Protein AF-A0A916GHR1-F1 (afdb_monomer_lite)

Foldseek 3Di:
DADPVRDDDDCVDCPPCPVCDPCNVQLVVLCCCCVVCVCCCPVPVLSNQQSPQQSQVCVQPVDRPQKHAADPVCVVVCVVQVHDPRIRGGD

Sequence (91 aa):
VPNYTGAPIVITTTAQANAAHVNTYGAFQNSLLTSEDPGGYAHNIYYVKRLIFDSIDWLDNHTFDGTITIPAGYPAAAAWFNAVAGVATRP

Structure (mmCIF, N/CA/C/O backbone):
data_AF-A0A916GHR1-F1
#
_entry.id   AF-A0A916GHR1-F1
#
loop_
_atom_site.group_PDB
_atom_site.id
_atom_site.type_symbol
_atom_site.label_atom_id
_atom_site.label_alt_id
_atom_site.label_comp_id
_atom_site.label_asym_id
_atom_site.label_entity_id
_atom_site.label_seq_id
_atom_site.pdbx_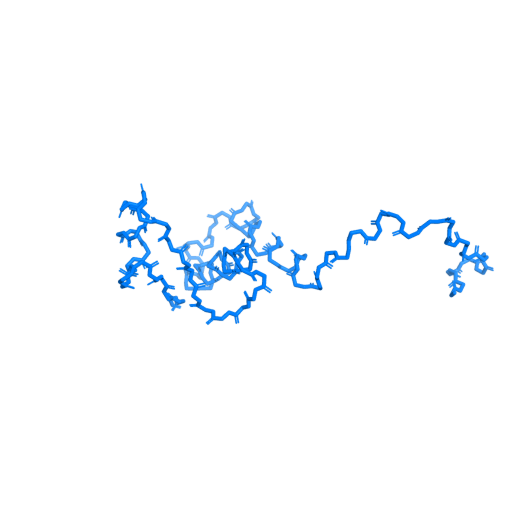PDB_ins_code
_atom_site.Cartn_x
_atom_site.Cartn_y
_atom_site.Cartn_z
_atom_site.occupancy
_atom_site.B_iso_or_equiv
_atom_site.auth_seq_id
_atom_site.auth_comp_id
_atom_site.auth_asym_id
_atom_site.auth_atom_id
_atom_site.pdbx_PDB_model_num
ATOM 1 N N . VAL A 1 1 ? 25.327 -1.483 -24.739 1.00 51.53 1 VAL A N 1
ATOM 2 C CA . VAL A 1 1 ? 24.462 -0.450 -25.358 1.00 51.53 1 VAL A CA 1
ATOM 3 C C . VAL A 1 1 ? 25.219 0.872 -25.279 1.00 51.53 1 VAL A C 1
ATOM 5 O O . VAL A 1 1 ? 25.659 1.178 -24.179 1.00 51.53 1 VAL A O 1
ATOM 8 N N . PRO A 1 2 ? 25.500 1.583 -26.385 1.00 57.34 2 PRO A N 1
ATOM 9 C CA . PRO A 1 2 ? 26.144 2.902 -26.339 1.00 57.34 2 PRO A CA 1
ATOM 10 C C . PRO A 1 2 ? 25.193 3.940 -25.733 1.00 57.34 2 PRO A C 1
ATOM 12 O O . PRO A 1 2 ? 23.983 3.848 -25.940 1.00 57.34 2 PRO A O 1
ATOM 15 N N . ASN A 1 3 ? 25.714 4.922 -24.998 1.00 68.12 3 ASN A N 1
ATOM 16 C CA . ASN A 1 3 ? 24.916 6.094 -24.631 1.00 68.12 3 ASN A CA 1
ATOM 17 C C . ASN A 1 3 ? 24.816 7.070 -25.824 1.00 68.12 3 ASN A C 1
ATOM 19 O O . ASN A 1 3 ? 25.475 6.895 -26.851 1.00 68.12 3 ASN A O 1
ATOM 23 N N . TYR A 1 4 ? 24.031 8.138 -25.679 1.00 72.62 4 TYR A N 1
ATOM 24 C CA . TYR A 1 4 ? 23.859 9.161 -26.722 1.00 72.62 4 TYR A CA 1
ATOM 25 C C . TYR A 1 4 ? 25.134 9.950 -27.068 1.00 72.62 4 TYR A C 1
ATOM 27 O O . TYR A 1 4 ? 25.135 10.696 -28.042 1.00 72.62 4 TYR A O 1
ATOM 35 N N . THR A 1 5 ? 26.225 9.787 -26.314 1.00 82.25 5 THR A N 1
ATOM 36 C CA . THR A 1 5 ? 27.531 10.385 -26.631 1.00 82.25 5 THR A CA 1
ATOM 37 C C . THR A 1 5 ? 28.474 9.407 -27.336 1.00 82.25 5 THR A C 1
ATOM 39 O O . THR A 1 5 ? 29.634 9.736 -27.568 1.00 82.25 5 THR A O 1
ATOM 42 N N . GLY A 1 6 ? 27.996 8.205 -27.684 1.00 79.62 6 GLY A N 1
ATOM 43 C CA . GLY A 1 6 ? 28.793 7.163 -28.334 1.00 79.62 6 GLY A CA 1
ATOM 44 C C . GLY A 1 6 ? 29.844 6.531 -27.419 1.00 79.62 6 GLY A C 1
ATOM 45 O O . GLY A 1 6 ? 30.659 5.735 -27.883 1.00 79.62 6 GLY A O 1
ATOM 46 N N . ALA A 1 7 ? 29.834 6.856 -26.123 1.00 81.25 7 ALA A N 1
ATOM 47 C CA . ALA A 1 7 ? 30.764 6.288 -25.166 1.00 81.25 7 ALA A CA 1
ATOM 48 C C . ALA A 1 7 ? 30.353 4.846 -24.812 1.00 81.25 7 ALA A C 1
ATOM 50 O O . ALA A 1 7 ? 29.159 4.563 -24.625 1.00 81.25 7 ALA A O 1
ATOM 51 N N . PRO A 1 8 ? 31.321 3.919 -24.693 1.00 76.50 8 PRO A N 1
ATOM 52 C CA . PRO A 1 8 ? 31.038 2.570 -24.236 1.00 76.50 8 PRO A CA 1
ATOM 53 C C . PRO A 1 8 ? 30.546 2.616 -22.785 1.00 76.50 8 PRO A C 1
ATOM 55 O O . PRO A 1 8 ? 31.277 3.010 -21.879 1.00 76.50 8 PRO A O 1
ATOM 58 N N . ILE A 1 9 ? 29.298 2.197 -22.558 1.00 77.94 9 ILE A N 1
ATOM 59 C CA . ILE A 1 9 ? 28.802 1.932 -21.207 1.00 77.94 9 ILE A CA 1
ATOM 60 C C . ILE A 1 9 ? 29.462 0.633 -20.737 1.00 77.94 9 ILE A C 1
ATOM 62 O O . ILE A 1 9 ? 29.067 -0.461 -21.148 1.00 77.94 9 ILE A O 1
ATOM 66 N N . VAL A 1 10 ? 30.481 0.765 -19.889 1.00 73.19 10 VAL A N 1
ATOM 67 C CA . VAL A 1 10 ? 31.099 -0.354 -19.174 1.00 73.19 10 VAL A CA 1
ATOM 68 C C . VAL A 1 10 ? 30.316 -0.562 -17.882 1.00 73.19 10 VAL A C 1
ATOM 70 O O . VAL A 1 10 ? 30.394 0.245 -16.959 1.00 73.19 10 VAL A O 1
ATOM 73 N N . ILE A 1 11 ? 29.518 -1.628 -17.829 1.00 70.12 11 ILE A N 1
ATOM 74 C CA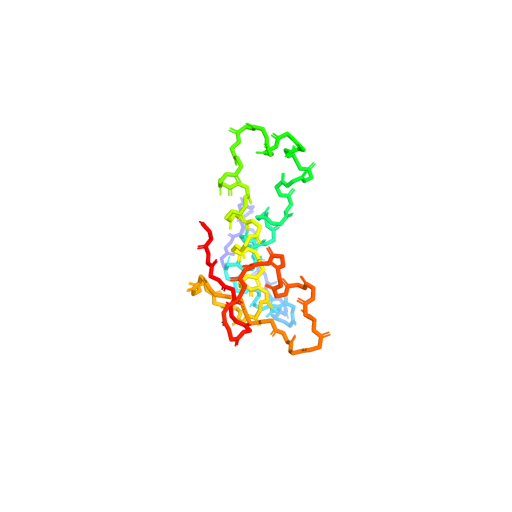 . ILE A 1 11 ? 28.811 -2.032 -16.610 1.00 70.12 11 ILE A CA 1
ATOM 75 C C . ILE A 1 11 ? 29.819 -2.783 -15.739 1.00 70.12 11 ILE A C 1
ATOM 77 O O . ILE A 1 11 ? 30.042 -3.976 -15.923 1.00 70.12 11 ILE A O 1
ATOM 81 N N . THR A 1 12 ? 30.481 -2.066 -14.832 1.00 72.94 12 THR A N 1
ATOM 82 C CA . THR A 1 12 ? 31.579 -2.617 -14.020 1.00 72.94 12 THR A CA 1
ATOM 83 C C . THR A 1 12 ? 31.081 -3.502 -12.875 1.00 72.94 12 THR A C 1
ATOM 85 O O . THR A 1 12 ? 31.818 -4.366 -12.412 1.00 72.94 12 THR A O 1
ATOM 88 N N . THR A 1 13 ? 29.828 -3.333 -12.436 1.00 63.81 13 THR A N 1
ATOM 89 C CA . THR A 1 13 ? 29.153 -4.214 -11.473 1.00 63.81 13 THR A CA 1
ATOM 90 C C . THR A 1 13 ? 27.634 -4.191 -11.691 1.00 63.81 13 THR A C 1
ATOM 92 O O . THR A 1 13 ? 27.039 -3.140 -11.913 1.00 63.81 13 THR A O 1
ATOM 95 N N . THR A 1 14 ? 26.980 -5.348 -11.583 1.00 63.72 14 THR A N 1
ATOM 96 C CA . THR A 1 14 ? 25.521 -5.465 -11.381 1.00 63.72 14 THR A CA 1
ATOM 97 C C . THR A 1 14 ? 25.176 -5.698 -9.908 1.00 63.72 14 THR A C 1
ATOM 99 O O . THR A 1 14 ? 24.036 -5.990 -9.576 1.00 63.72 14 THR A O 1
ATOM 102 N N . ALA A 1 15 ? 26.143 -5.541 -8.997 1.00 57.22 15 ALA A N 1
ATOM 103 C CA . ALA A 1 15 ? 25.973 -5.783 -7.562 1.00 57.22 15 ALA A CA 1
ATOM 104 C C . ALA A 1 15 ? 24.946 -4.843 -6.894 1.00 57.22 15 ALA A C 1
ATOM 106 O O . ALA A 1 15 ? 24.441 -5.158 -5.825 1.00 57.22 15 ALA A O 1
ATOM 107 N N . GLN A 1 16 ? 24.624 -3.716 -7.541 1.00 53.22 16 GLN A N 1
ATOM 108 C CA . GLN A 1 16 ? 23.565 -2.777 -7.145 1.00 53.22 16 GLN A CA 1
ATOM 109 C C . GLN A 1 16 ? 22.305 -2.898 -8.015 1.00 53.22 16 GLN A C 1
ATOM 111 O O . GLN A 1 16 ? 21.377 -2.108 -7.873 1.00 53.22 16 GLN A O 1
ATOM 116 N N . ALA A 1 17 ? 22.232 -3.895 -8.899 1.00 53.84 17 ALA A N 1
ATOM 117 C CA . ALA A 1 17 ? 20.963 -4.346 -9.448 1.00 53.84 17 ALA A CA 1
ATOM 118 C C . ALA A 1 17 ? 20.267 -5.196 -8.379 1.00 53.84 17 ALA A C 1
ATOM 120 O O . ALA A 1 17 ? 19.968 -6.367 -8.595 1.00 53.84 17 ALA A O 1
ATOM 121 N N . ASN A 1 18 ? 19.987 -4.607 -7.211 1.00 54.69 18 ASN A N 1
ATOM 122 C CA . ASN A 1 18 ? 18.772 -5.017 -6.534 1.00 54.69 18 ASN A CA 1
ATOM 123 C C . ASN A 1 18 ? 17.669 -4.665 -7.520 1.00 54.69 18 ASN A C 1
ATOM 125 O O . ASN A 1 18 ? 17.329 -3.500 -7.716 1.00 54.69 18 ASN A O 1
ATOM 129 N N . ALA A 1 19 ? 17.270 -5.702 -8.248 1.00 61.47 19 ALA A N 1
ATOM 130 C CA . ALA A 1 19 ? 16.283 -5.730 -9.296 1.00 61.47 19 ALA A CA 1
ATOM 131 C C . ALA A 1 19 ? 14.935 -5.363 -8.680 1.00 61.47 19 ALA A C 1
ATOM 133 O O . ALA A 1 19 ? 14.091 -6.225 -8.453 1.00 61.47 19 ALA A O 1
ATOM 134 N N . ALA A 1 20 ? 14.768 -4.085 -8.334 1.00 65.00 20 ALA A N 1
ATOM 135 C CA . ALA A 1 20 ? 13.482 -3.537 -7.978 1.00 65.00 20 ALA A CA 1
ATOM 136 C C . ALA A 1 20 ? 12.562 -3.918 -9.131 1.00 65.00 20 ALA A C 1
ATOM 138 O O . ALA A 1 20 ? 12.826 -3.575 -10.289 1.00 65.00 20 ALA A O 1
ATOM 139 N N . HIS A 1 21 ? 11.566 -4.742 -8.819 1.00 74.31 21 HIS A N 1
ATOM 140 C CA . HIS A 1 21 ? 10.608 -5.202 -9.802 1.00 74.31 21 HIS A CA 1
ATOM 141 C C . HIS A 1 21 ? 10.058 -3.976 -10.537 1.00 74.31 21 HIS A C 1
ATOM 143 O O . HIS A 1 21 ? 9.936 -2.902 -9.945 1.00 74.31 21 HIS A O 1
ATOM 149 N N . VAL A 1 22 ? 9.713 -4.106 -11.819 1.00 80.88 22 VAL A N 1
ATOM 150 C CA . VAL A 1 22 ? 9.231 -2.965 -12.626 1.00 80.88 22 VAL A CA 1
ATOM 151 C C . VAL A 1 22 ? 8.072 -2.214 -11.952 1.00 80.88 22 VAL A C 1
ATOM 153 O O . VAL A 1 22 ? 7.941 -1.000 -12.088 1.00 80.88 22 VAL A O 1
ATOM 156 N N . ASN A 1 23 ? 7.294 -2.929 -11.140 1.00 88.06 23 ASN A N 1
ATOM 157 C CA . ASN A 1 23 ? 6.174 -2.390 -10.377 1.00 88.06 23 ASN A CA 1
ATOM 158 C C . ASN A 1 23 ? 6.573 -1.676 -9.077 1.00 88.06 23 ASN A C 1
ATOM 160 O O . ASN A 1 23 ? 5.782 -0.888 -8.575 1.00 88.06 23 ASN A O 1
ATOM 164 N N . THR A 1 24 ? 7.781 -1.884 -8.546 1.00 90.50 24 THR A N 1
ATOM 165 C CA . THR A 1 24 ? 8.252 -1.231 -7.315 1.00 90.50 24 THR A CA 1
ATOM 166 C C . THR A 1 24 ? 8.292 0.286 -7.470 1.00 90.50 24 THR A C 1
ATOM 168 O O . THR A 1 24 ? 7.881 1.007 -6.565 1.00 90.50 24 THR A O 1
ATOM 171 N N . TYR A 1 25 ? 8.730 0.790 -8.629 1.00 89.31 25 TYR A N 1
ATOM 172 C CA . TYR A 1 25 ? 8.717 2.232 -8.888 1.00 89.31 25 TYR A CA 1
ATOM 173 C C . TYR A 1 25 ? 7.289 2.779 -9.036 1.00 89.31 25 TYR A C 1
ATOM 175 O O . TYR A 1 25 ? 6.990 3.852 -8.519 1.00 89.31 25 TYR A O 1
ATOM 183 N N . GLY A 1 26 ? 6.392 2.025 -9.682 1.00 91.06 26 GLY A N 1
ATOM 184 C CA . GLY A 1 26 ? 4.979 2.397 -9.805 1.00 91.06 26 GLY A CA 1
ATOM 185 C C . GLY A 1 26 ? 4.262 2.435 -8.453 1.00 91.06 26 GLY A C 1
ATOM 186 O O . GLY A 1 26 ? 3.581 3.407 -8.143 1.00 91.06 26 GLY A O 1
ATOM 187 N N . ALA A 1 27 ? 4.481 1.428 -7.605 1.00 94.25 27 ALA A N 1
ATOM 188 C CA . ALA A 1 27 ? 3.960 1.398 -6.241 1.00 94.25 27 ALA A CA 1
ATOM 189 C C . ALA A 1 27 ? 4.494 2.569 -5.401 1.00 94.25 27 ALA A C 1
ATOM 191 O O . ALA A 1 27 ? 3.734 3.208 -4.675 1.00 94.25 27 ALA A O 1
ATOM 192 N N . PHE A 1 28 ? 5.778 2.908 -5.552 1.00 92.88 28 PHE A N 1
ATOM 193 C CA . PHE A 1 28 ? 6.356 4.084 -4.908 1.00 92.88 28 PHE A CA 1
ATOM 194 C C . PHE A 1 28 ? 5.698 5.387 -5.385 1.00 92.88 28 PHE A C 1
ATOM 196 O O . PHE A 1 28 ? 5.261 6.175 -4.548 1.00 92.88 28 PHE A O 1
ATOM 203 N N . GLN A 1 29 ? 5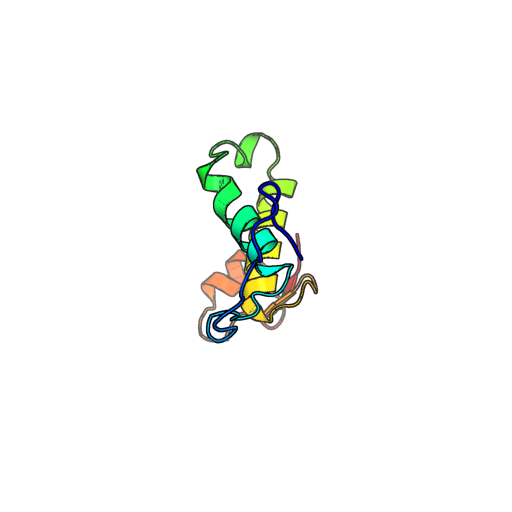.550 5.602 -6.697 1.00 93.38 29 GLN A N 1
ATOM 204 C CA . GLN A 1 29 ? 4.835 6.776 -7.217 1.00 93.38 29 GLN A CA 1
ATOM 205 C C . GLN A 1 29 ? 3.399 6.865 -6.690 1.00 93.38 29 GLN A C 1
ATOM 207 O O . GLN A 1 29 ? 2.976 7.931 -6.249 1.00 93.38 29 GLN A O 1
ATOM 212 N N . ASN A 1 30 ? 2.670 5.747 -6.656 1.00 94.88 30 ASN A N 1
ATOM 213 C CA . ASN A 1 30 ? 1.311 5.708 -6.118 1.00 94.88 30 ASN A CA 1
ATOM 214 C C . ASN A 1 30 ? 1.253 6.159 -4.648 1.00 94.88 30 ASN A C 1
ATOM 216 O O . ASN A 1 30 ? 0.312 6.850 -4.256 1.00 94.88 30 ASN A O 1
ATOM 220 N N . SER A 1 31 ? 2.270 5.817 -3.850 1.00 94.06 31 SER A N 1
ATOM 221 C CA . SER A 1 31 ? 2.359 6.218 -2.440 1.00 94.06 31 SER A CA 1
ATOM 222 C C . SER A 1 31 ? 2.619 7.719 -2.238 1.00 94.06 31 SER A C 1
ATOM 224 O O . SER A 1 31 ? 2.205 8.278 -1.223 1.00 94.06 31 SER A O 1
ATOM 226 N N . LEU A 1 32 ? 3.255 8.392 -3.205 1.00 94.50 32 LEU A N 1
ATOM 227 C CA . LEU A 1 32 ? 3.555 9.829 -3.145 1.00 94.50 32 LEU A CA 1
ATOM 228 C C . LEU A 1 32 ? 2.373 10.723 -3.532 1.00 94.50 32 LEU A C 1
ATOM 230 O O . LEU A 1 32 ? 2.398 11.919 -3.236 1.00 94.50 32 LEU A O 1
ATOM 234 N N . LEU A 1 33 ? 1.327 10.160 -4.143 1.00 91.69 33 LEU A N 1
ATOM 235 C CA . LEU A 1 33 ? 0.210 10.918 -4.708 1.00 91.69 33 LEU A CA 1
ATOM 236 C C . LEU A 1 33 ? -0.391 11.935 -3.733 1.00 91.69 33 LEU A C 1
ATOM 238 O O . LEU A 1 33 ? -0.676 13.058 -4.125 1.00 91.69 33 LEU A O 1
ATOM 242 N N . THR A 1 34 ? -0.582 11.578 -2.463 1.00 89.44 34 THR A N 1
ATOM 243 C CA . THR A 1 34 ? -1.204 12.475 -1.471 1.00 89.44 34 THR A CA 1
ATOM 244 C C . THR A 1 34 ? -0.291 13.611 -1.019 1.00 89.44 34 THR A C 1
ATOM 246 O O . THR A 1 34 ? -0.780 14.606 -0.488 1.00 89.44 34 THR A O 1
ATOM 249 N N . SER A 1 35 ? 1.022 13.481 -1.227 1.00 93.19 35 SER A N 1
ATOM 250 C CA . SER A 1 35 ? 1.978 14.566 -1.004 1.00 93.19 35 SER A CA 1
ATOM 251 C C . SER A 1 35 ? 1.956 15.579 -2.148 1.00 93.19 35 SER A C 1
ATOM 253 O O . SER A 1 35 ? 2.224 16.756 -1.918 1.00 93.19 35 SER A O 1
ATOM 255 N N . GLU A 1 36 ? 1.679 15.127 -3.370 1.00 92.62 36 GLU A N 1
ATOM 256 C CA . GLU A 1 36 ? 1.692 15.953 -4.583 1.00 92.62 36 GLU A CA 1
ATOM 257 C C . GLU A 1 36 ? 0.310 16.552 -4.887 1.00 92.62 36 GLU A C 1
ATOM 259 O O . GLU A 1 36 ? 0.214 17.714 -5.281 1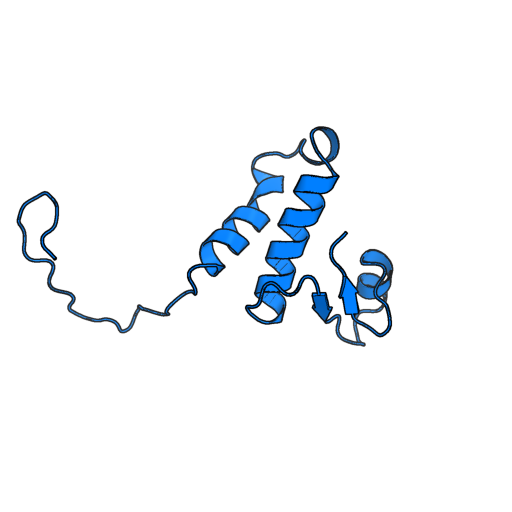.00 92.62 36 GLU A O 1
ATOM 264 N N . ASP A 1 37 ? -0.760 15.794 -4.636 1.00 92.00 37 ASP A N 1
ATOM 265 C CA . ASP A 1 37 ? -2.153 16.241 -4.657 1.00 92.00 37 ASP A CA 1
ATOM 266 C C . ASP A 1 37 ? -2.785 16.102 -3.258 1.00 92.00 37 ASP A C 1
ATOM 268 O O . ASP A 1 37 ? -3.529 15.150 -2.983 1.00 92.00 37 ASP A O 1
ATOM 272 N N . PRO A 1 38 ? -2.543 17.068 -2.351 1.00 90.38 38 PRO A N 1
ATOM 273 C CA . PRO A 1 38 ? -3.159 17.062 -1.026 1.00 90.38 38 PRO A CA 1
ATOM 274 C C . PRO A 1 38 ? -4.688 17.191 -1.095 1.00 90.38 38 PRO A C 1
ATOM 276 O O . PRO A 1 38 ? -5.366 16.855 -0.128 1.00 90.38 38 PRO A O 1
ATOM 279 N N . GLY A 1 39 ? -5.240 17.657 -2.224 1.00 93.12 39 GLY A N 1
ATOM 280 C CA . GLY A 1 39 ? -6.673 17.767 -2.498 1.00 93.12 39 GLY A CA 1
ATOM 281 C C . GLY A 1 39 ? -7.280 16.526 -3.154 1.00 93.12 39 GLY A C 1
ATOM 282 O O . GLY A 1 39 ? -8.467 16.539 -3.479 1.00 93.12 39 GLY A O 1
ATOM 283 N N . GLY A 1 40 ? -6.525 15.435 -3.321 1.00 91.25 40 GLY A N 1
ATOM 284 C CA . GLY A 1 40 ? -7.002 14.225 -3.998 1.00 91.25 40 GLY A CA 1
ATOM 285 C C . GLY A 1 40 ? -8.255 13.617 -3.353 1.00 91.25 40 GLY A C 1
ATOM 286 O O . GLY A 1 40 ? -9.121 13.075 -4.043 1.00 91.25 40 GLY A O 1
ATOM 287 N N . TYR A 1 41 ? -8.417 13.800 -2.039 1.00 90.25 41 TYR A N 1
ATOM 288 C CA . TYR A 1 41 ? -9.627 13.424 -1.300 1.00 90.25 41 TYR A CA 1
ATOM 289 C C . TYR A 1 41 ? -10.874 14.254 -1.673 1.00 90.25 41 TYR A C 1
ATOM 291 O O . TYR A 1 41 ? -11.969 13.941 -1.228 1.00 90.25 41 TYR A O 1
ATOM 299 N N . ALA A 1 42 ? -10.746 15.328 -2.444 1.00 94.81 42 ALA A N 1
ATOM 300 C CA . ALA A 1 42 ? -11.868 16.095 -2.979 1.00 94.81 42 ALA A CA 1
ATOM 301 C C . ALA A 1 42 ? -11.979 15.915 -4.498 1.00 94.81 42 ALA A C 1
ATOM 303 O O . ALA A 1 42 ? -13.082 15.779 -5.020 1.00 94.81 42 ALA A O 1
ATOM 304 N N . HIS A 1 43 ? -10.845 15.867 -5.206 1.00 95.00 43 HIS A N 1
ATOM 305 C CA . HIS A 1 43 ? -10.815 15.744 -6.663 1.00 95.00 43 HIS A CA 1
ATOM 306 C C . HIS A 1 43 ? -11.297 14.375 -7.149 1.00 95.00 43 HIS A C 1
ATOM 308 O O . HIS A 1 43 ? -12.096 14.293 -8.081 1.00 95.00 43 HIS A O 1
ATOM 314 N N . ASN A 1 44 ? -10.802 13.294 -6.535 1.00 92.88 44 ASN A N 1
ATOM 315 C CA . ASN A 1 44 ? -11.154 11.931 -6.916 1.00 92.88 44 ASN A CA 1
ATOM 316 C C . ASN A 1 44 ? -10.783 10.924 -5.816 1.00 92.88 44 ASN A C 1
ATOM 318 O O . ASN A 1 44 ? -9.778 10.212 -5.893 1.00 92.88 44 ASN A O 1
ATOM 322 N N . ILE A 1 45 ? -11.644 10.838 -4.800 1.00 93.06 45 ILE A N 1
ATOM 323 C CA . ILE A 1 45 ? -11.450 9.975 -3.624 1.00 93.06 45 ILE A CA 1
ATOM 324 C C . ILE A 1 45 ? -11.212 8.521 -4.023 1.00 93.06 45 ILE A C 1
ATOM 326 O O . ILE A 1 45 ? -10.323 7.868 -3.482 1.00 93.06 45 ILE A O 1
ATOM 330 N N . TYR A 1 46 ? -12.011 8.006 -4.960 1.00 94.00 46 TYR A N 1
ATOM 331 C CA . TYR A 1 46 ? -11.945 6.602 -5.352 1.00 94.00 46 TYR A CA 1
ATOM 332 C C . TYR A 1 46 ? -10.611 6.268 -6.014 1.00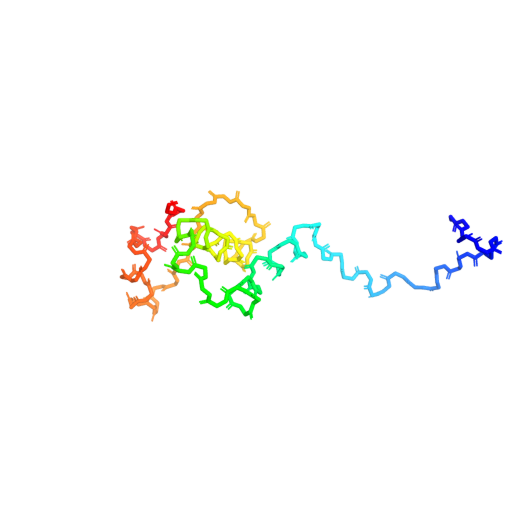 94.00 46 TYR A C 1
ATOM 334 O O . TYR A 1 46 ? -10.027 5.228 -5.719 1.00 94.00 46 TYR A O 1
ATOM 342 N N . TYR A 1 47 ? -10.106 7.157 -6.870 1.00 93.69 47 TYR A N 1
ATOM 343 C CA . TYR A 1 47 ? -8.810 6.973 -7.514 1.00 93.69 47 TYR A CA 1
ATOM 344 C C . TYR A 1 47 ? -7.664 7.016 -6.502 1.00 93.69 47 TYR A C 1
ATOM 346 O O . TYR A 1 47 ? -6.852 6.096 -6.459 1.00 93.69 47 TYR A O 1
ATOM 354 N N . VAL A 1 48 ? -7.648 8.026 -5.630 1.00 94.44 48 VAL A N 1
ATOM 355 C CA . VAL A 1 48 ? -6.596 8.187 -4.614 1.00 94.44 48 VAL A CA 1
ATOM 356 C C . VAL A 1 48 ? -6.585 7.005 -3.648 1.00 94.44 48 VAL A C 1
ATOM 358 O O . VAL A 1 48 ? -5.530 6.431 -3.388 1.00 94.44 48 VAL A O 1
ATOM 361 N N . LYS A 1 49 ? -7.760 6.568 -3.176 1.00 92.38 49 LYS A N 1
ATOM 362 C CA . LYS A 1 49 ? -7.880 5.401 -2.293 1.00 92.38 49 LYS A CA 1
ATOM 363 C C . LYS A 1 49 ? -7.332 4.132 -2.952 1.00 92.38 49 LYS A C 1
ATOM 365 O O . LYS A 1 49 ? -6.658 3.354 -2.284 1.00 92.38 49 LYS A O 1
ATOM 370 N N . ARG A 1 50 ? -7.597 3.933 -4.247 1.00 94.38 50 ARG A N 1
ATOM 371 C CA . ARG A 1 50 ? -7.099 2.777 -5.008 1.00 94.38 50 ARG A CA 1
ATOM 372 C C . ARG A 1 50 ? -5.594 2.811 -5.212 1.00 94.38 50 ARG A C 1
ATOM 374 O O . ARG A 1 50 ? -4.967 1.784 -5.017 1.00 94.38 50 ARG A O 1
ATOM 381 N N . LEU A 1 51 ? -5.007 3.960 -5.542 1.00 94.81 51 LEU A N 1
ATOM 382 C CA . LEU A 1 51 ? -3.555 4.050 -5.714 1.00 94.81 51 LEU A CA 1
ATOM 383 C C . LEU A 1 51 ? -2.805 3.797 -4.404 1.00 94.81 51 LEU A C 1
ATOM 385 O O . LEU A 1 51 ? -1.834 3.043 -4.394 1.00 94.81 51 LEU A O 1
ATOM 389 N N . ILE A 1 52 ? -3.294 4.348 -3.290 1.00 94.19 52 ILE A N 1
ATOM 390 C CA . ILE A 1 52 ? -2.730 4.049 -1.968 1.00 94.19 52 ILE A CA 1
ATOM 391 C C . ILE A 1 52 ? -2.871 2.552 -1.666 1.00 94.19 52 ILE A C 1
ATOM 393 O O . ILE A 1 52 ? -1.900 1.931 -1.244 1.00 94.19 52 ILE A O 1
ATOM 397 N N . PHE A 1 53 ? -4.038 1.950 -1.923 1.00 95.44 53 PHE A N 1
ATOM 398 C CA . PHE A 1 53 ? -4.233 0.511 -1.730 1.00 95.44 53 PHE A CA 1
ATOM 399 C C . PHE A 1 53 ? -3.243 -0.312 -2.564 1.00 95.44 53 PHE A C 1
ATOM 401 O O . PHE A 1 53 ? -2.542 -1.145 -2.004 1.00 95.44 53 PHE A O 1
ATOM 408 N N . ASP A 1 54 ? -3.127 -0.032 -3.864 1.00 95.81 54 ASP A N 1
ATOM 409 C CA . ASP A 1 54 ? -2.237 -0.755 -4.780 1.00 95.81 54 ASP A CA 1
ATOM 410 C C . ASP A 1 54 ? -0.767 -0.622 -4.339 1.00 95.81 54 ASP A C 1
ATOM 412 O O . ASP A 1 54 ? 0.010 -1.567 -4.454 1.00 95.81 54 ASP A O 1
ATOM 416 N N . SER A 1 55 ? -0.371 0.527 -3.776 1.00 95.56 55 SER A N 1
ATOM 417 C CA . SER A 1 55 ? 0.975 0.685 -3.209 1.00 95.56 55 SER A CA 1
ATOM 418 C C . SER A 1 55 ? 1.229 -0.212 -1.989 1.00 95.56 55 SER A C 1
ATOM 420 O O . SER A 1 55 ? 2.350 -0.684 -1.816 1.00 95.56 55 SER A O 1
ATOM 422 N N . ILE A 1 56 ? 0.205 -0.477 -1.170 1.00 94.75 56 ILE A N 1
ATOM 423 C CA . ILE A 1 56 ? 0.302 -1.350 0.008 1.00 94.75 56 ILE A CA 1
ATOM 424 C C . ILE A 1 56 ? 0.224 -2.827 -0.396 1.00 94.75 56 ILE A C 1
ATOM 426 O O . ILE A 1 56 ? 1.015 -3.606 0.116 1.00 94.75 56 ILE A O 1
ATOM 430 N N . ASP A 1 57 ? -0.661 -3.195 -1.327 1.00 95.75 57 ASP A N 1
ATOM 431 C CA . ASP A 1 57 ? -0.751 -4.539 -1.938 1.00 95.75 57 ASP A CA 1
ATOM 432 C C . ASP A 1 57 ? 0.626 -4.974 -2.473 1.00 95.75 57 ASP A C 1
ATOM 434 O O . ASP A 1 57 ? 1.199 -5.980 -2.050 1.00 95.75 57 ASP A O 1
ATOM 438 N N . TRP A 1 58 ? 1.275 -4.093 -3.246 1.00 95.19 58 TRP A N 1
ATOM 439 C CA . TRP A 1 58 ? 2.637 -4.334 -3.718 1.00 95.19 58 TRP A C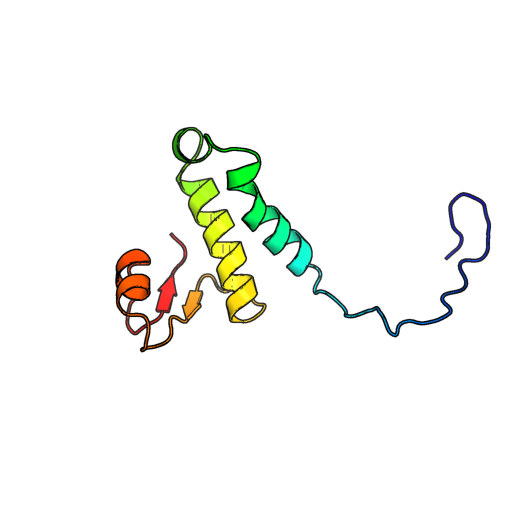A 1
ATOM 440 C C . TRP A 1 58 ? 3.657 -4.532 -2.584 1.00 95.19 58 TRP A C 1
ATOM 442 O O . TRP A 1 58 ? 4.574 -5.344 -2.710 1.00 95.19 58 TRP A O 1
ATOM 452 N N . LEU A 1 59 ? 3.536 -3.778 -1.488 1.00 92.00 59 LEU A N 1
ATOM 453 C CA . LEU A 1 59 ? 4.435 -3.886 -0.334 1.00 92.00 59 LEU A CA 1
ATOM 454 C C . LEU A 1 59 ? 4.158 -5.118 0.539 1.00 92.00 59 LEU A C 1
ATOM 456 O O . LEU A 1 59 ? 5.067 -5.542 1.252 1.00 92.00 59 LEU A O 1
ATOM 460 N N . ASP A 1 60 ? 2.950 -5.680 0.492 1.00 93.31 60 ASP A N 1
ATOM 461 C CA . ASP A 1 60 ? 2.572 -6.872 1.255 1.00 93.31 60 ASP A CA 1
ATOM 462 C C . ASP A 1 60 ? 3.275 -8.115 0.698 1.00 93.31 60 ASP A C 1
ATOM 464 O O . ASP A 1 60 ? 3.963 -8.836 1.423 1.00 93.31 60 ASP A O 1
ATOM 468 N N . ASN A 1 61 ? 3.150 -8.350 -0.613 1.00 91.81 61 ASN A N 1
ATOM 469 C CA . ASN A 1 61 ? 3.574 -9.617 -1.215 1.00 91.81 61 ASN A CA 1
ATOM 470 C C . ASN A 1 61 ? 4.245 -9.492 -2.602 1.00 91.81 61 ASN A C 1
ATOM 472 O O . ASN A 1 61 ? 4.481 -10.510 -3.259 1.00 91.81 61 ASN A O 1
ATOM 476 N N . HIS A 1 62 ? 4.579 -8.275 -3.052 1.00 91.25 62 HIS A N 1
ATOM 477 C CA . HIS A 1 62 ? 5.117 -7.990 -4.393 1.00 91.25 62 HIS A CA 1
ATOM 478 C C . HIS A 1 62 ? 4.240 -8.506 -5.546 1.00 91.25 62 HIS A C 1
ATOM 480 O O . HIS A 1 62 ? 4.740 -8.857 -6.619 1.00 91.25 62 HIS A O 1
ATOM 486 N N . THR A 1 63 ? 2.929 -8.551 -5.336 1.00 92.12 63 THR A N 1
ATOM 487 C CA . THR A 1 63 ? 1.920 -8.889 -6.339 1.00 92.12 63 THR A CA 1
ATOM 488 C C . THR A 1 63 ? 0.858 -7.788 -6.339 1.00 92.12 63 THR A C 1
ATOM 490 O O . THR A 1 63 ? 0.768 -7.002 -5.408 1.00 92.12 63 THR A O 1
ATOM 493 N N . PHE A 1 64 ? 0.121 -7.653 -7.440 1.00 92.06 64 PHE A N 1
ATOM 494 C CA . PHE A 1 64 ? -1.086 -6.826 -7.484 1.00 92.06 64 PHE A CA 1
ATOM 495 C C . PHE A 1 64 ? -2.284 -7.760 -7.578 1.00 92.06 64 PHE A C 1
ATOM 497 O O . PHE A 1 64 ? -2.783 -8.025 -8.676 1.00 92.06 64 PHE A O 1
ATOM 504 N N . ASP A 1 65 ? -2.682 -8.339 -6.452 1.00 94.62 65 ASP A N 1
ATOM 505 C CA . ASP A 1 65 ? -3.811 -9.272 -6.393 1.00 94.62 65 ASP A CA 1
ATOM 506 C C . ASP A 1 65 ? -5.093 -8.613 -5.858 1.00 94.62 65 ASP A C 1
ATOM 508 O O . ASP A 1 65 ? -6.169 -9.217 -5.877 1.00 94.62 65 ASP A O 1
ATOM 512 N N . GLY A 1 66 ? -5.009 -7.334 -5.475 1.00 95.06 66 GLY A N 1
ATOM 513 C CA . GLY A 1 66 ? -6.125 -6.580 -4.929 1.00 95.06 66 GLY A CA 1
ATOM 514 C C . GLY A 1 66 ? -6.462 -6.986 -3.499 1.00 95.06 66 GLY A C 1
ATOM 515 O O . GLY A 1 66 ? -7.574 -6.690 -3.041 1.00 95.06 66 GLY A O 1
ATOM 516 N N . THR A 1 67 ? -5.536 -7.646 -2.805 1.00 96.38 67 THR A N 1
ATOM 517 C CA . THR A 1 67 ? -5.675 -8.067 -1.419 1.00 96.38 67 THR A CA 1
ATOM 518 C C . THR A 1 67 ? -4.518 -7.565 -0.564 1.00 96.38 67 THR A C 1
ATOM 520 O O . THR A 1 67 ? -3.415 -7.346 -1.035 1.00 96.38 67 THR A O 1
ATOM 523 N N . ILE A 1 68 ? -4.788 -7.316 0.715 1.00 95.56 68 ILE A N 1
ATOM 524 C CA . ILE A 1 68 ? -3.748 -7.002 1.699 1.00 95.56 68 ILE A CA 1
ATOM 525 C C . ILE A 1 68 ? -3.975 -7.912 2.895 1.00 95.56 68 ILE A C 1
ATOM 527 O O . ILE A 1 68 ? -5.066 -7.913 3.483 1.00 95.56 68 ILE A O 1
ATOM 531 N N . THR A 1 69 ? -2.946 -8.662 3.272 1.00 96.00 69 THR A N 1
ATOM 532 C CA . THR A 1 69 ? -2.965 -9.505 4.464 1.00 96.00 69 THR A CA 1
ATOM 533 C C . THR A 1 69 ? -2.637 -8.664 5.692 1.00 96.00 69 THR A C 1
ATOM 535 O O . THR A 1 69 ? -1.539 -8.144 5.859 1.00 96.00 69 THR A O 1
ATOM 538 N N . ILE A 1 70 ? -3.596 -8.537 6.603 1.00 93.56 70 ILE A N 1
ATOM 539 C CA . ILE A 1 70 ? -3.438 -7.787 7.847 1.00 93.56 70 ILE A CA 1
ATOM 540 C C . ILE A 1 70 ? -3.069 -8.766 8.967 1.00 93.56 70 ILE A C 1
ATOM 542 O O . ILE A 1 70 ? -3.863 -9.656 9.291 1.00 93.56 70 ILE A O 1
ATOM 546 N N . PRO A 1 71 ? -1.900 -8.612 9.618 1.00 92.81 71 PRO A N 1
ATOM 547 C CA . PRO A 1 71 ? -1.508 -9.497 10.705 1.00 92.81 71 PRO A CA 1
ATOM 548 C C . PRO A 1 71 ? -2.479 -9.409 11.890 1.00 92.81 71 PRO A C 1
ATOM 550 O O . PRO A 1 71 ? -2.950 -8.327 12.250 1.00 92.81 71 PRO A O 1
ATOM 553 N N . ALA A 1 72 ? -2.708 -10.537 12.570 1.00 91.94 72 ALA A N 1
ATOM 554 C CA . ALA A 1 72 ? -3.667 -10.645 13.678 1.00 91.94 72 ALA A CA 1
ATOM 555 C C . ALA A 1 72 ? -3.407 -9.671 14.850 1.00 91.94 72 ALA A C 1
ATOM 557 O O . ALA A 1 72 ? -4.318 -9.369 15.616 1.00 91.94 72 ALA A O 1
ATOM 558 N N . GLY A 1 73 ? -2.181 -9.153 14.982 1.00 95.06 73 GLY A N 1
ATOM 559 C CA . GLY A 1 73 ? -1.809 -8.155 15.990 1.00 95.06 73 GLY A CA 1
ATOM 560 C C . GLY A 1 73 ? -2.349 -6.738 15.743 1.00 95.06 73 GLY A C 1
ATOM 561 O O . GLY A 1 73 ? -2.201 -5.891 16.621 1.00 95.06 73 GLY A O 1
ATOM 562 N N . TYR A 1 74 ? -2.980 -6.465 14.592 1.00 93.31 74 TYR A N 1
ATOM 563 C CA . TYR A 1 74 ? -3.440 -5.123 14.200 1.00 93.31 74 TYR A CA 1
ATOM 564 C C . TYR A 1 74 ? -4.965 -5.049 13.969 1.00 93.31 74 TYR A C 1
ATOM 566 O O . TYR A 1 74 ? -5.419 -4.773 12.855 1.00 93.31 74 TYR A O 1
ATOM 574 N N . PRO A 1 75 ? -5.798 -5.225 15.014 1.00 93.38 75 PRO A N 1
ATOM 575 C CA . PRO A 1 75 ? -7.257 -5.244 14.869 1.00 93.38 75 PRO A CA 1
ATOM 576 C C . PRO A 1 75 ? -7.843 -3.903 14.395 1.00 93.38 75 PRO A C 1
ATOM 578 O O . PRO A 1 75 ? -8.838 -3.881 13.674 1.00 93.38 75 PRO A O 1
ATOM 581 N N . ALA A 1 76 ? -7.213 -2.779 14.752 1.00 94.00 76 ALA A N 1
ATOM 582 C CA . ALA A 1 76 ? -7.635 -1.459 14.283 1.00 94.00 76 ALA A CA 1
ATOM 583 C C . ALA A 1 76 ? -7.435 -1.293 12.767 1.00 94.00 76 ALA A C 1
ATOM 585 O O . ALA A 1 76 ? -8.312 -0.757 12.093 1.00 94.00 76 ALA A O 1
ATOM 586 N N . ALA A 1 77 ? -6.326 -1.806 12.222 1.00 89.88 77 ALA A N 1
ATOM 587 C CA . ALA A 1 77 ? -6.083 -1.790 10.782 1.00 89.88 77 ALA A CA 1
ATOM 588 C C . ALA A 1 77 ? -7.127 -2.643 10.049 1.00 89.88 77 ALA A C 1
ATOM 590 O O . ALA A 1 77 ? -7.716 -2.185 9.073 1.00 89.88 77 ALA A O 1
ATOM 591 N N . ALA A 1 78 ? -7.435 -3.835 10.571 1.00 92.56 78 ALA A N 1
ATOM 592 C CA . ALA A 1 78 ? -8.480 -4.691 10.012 1.00 92.56 78 ALA A CA 1
ATOM 593 C C . ALA A 1 78 ? -9.847 -3.987 9.960 1.00 92.56 78 ALA A C 1
ATOM 595 O O . ALA A 1 78 ? -10.535 -4.062 8.943 1.00 92.56 78 ALA A O 1
ATOM 596 N N . ALA A 1 79 ? -10.210 -3.243 11.010 1.00 92.31 79 ALA A N 1
ATOM 597 C CA . ALA A 1 79 ? -11.439 -2.454 11.030 1.00 92.31 79 ALA A CA 1
ATOM 598 C C . ALA A 1 79 ? -11.419 -1.302 10.008 1.00 92.31 79 ALA A C 1
ATOM 600 O O . ALA A 1 79 ? -12.400 -1.101 9.295 1.00 92.31 79 ALA A O 1
ATOM 601 N N . TRP A 1 80 ? -10.310 -0.563 9.897 1.00 89.25 80 TRP A N 1
ATOM 602 C CA . TRP A 1 80 ? -10.179 0.553 8.948 1.00 89.25 80 TRP A CA 1
ATOM 603 C C . TRP A 1 80 ? -10.260 0.109 7.487 1.00 89.25 80 TRP A C 1
ATOM 605 O O . TRP A 1 80 ? -10.873 0.793 6.667 1.00 89.25 80 TRP A O 1
ATOM 615 N N . PHE A 1 81 ? -9.672 -1.042 7.167 1.00 89.50 81 PHE A N 1
ATOM 616 C CA . PHE A 1 81 ? -9.696 -1.608 5.821 1.00 89.50 81 PHE A CA 1
ATOM 617 C C . PHE A 1 81 ? -10.930 -2.474 5.533 1.00 89.50 81 PHE A C 1
ATOM 619 O O . PHE A 1 81 ? -11.052 -2.991 4.424 1.00 89.50 81 PHE A O 1
ATOM 626 N N . ASN A 1 82 ? -11.852 -2.617 6.494 1.00 92.25 82 ASN A N 1
ATOM 627 C CA . ASN A 1 82 ? -13.014 -3.503 6.395 1.00 92.25 82 ASN A CA 1
ATOM 628 C C . ASN A 1 82 ? -12.625 -4.941 5.986 1.00 92.25 82 ASN A C 1
ATOM 630 O O . ASN A 1 82 ? -13.238 -5.548 5.107 1.00 92.25 82 ASN A O 1
ATOM 634 N N . ALA A 1 83 ? -11.556 -5.458 6.594 1.00 93.62 83 ALA A N 1
ATOM 635 C CA . ALA A 1 83 ? -10.987 -6.750 6.251 1.00 93.62 83 ALA A CA 1
ATOM 636 C C . ALA A 1 83 ? -11.851 -7.914 6.753 1.00 93.62 83 ALA A C 1
ATOM 638 O O . ALA A 1 83 ? -12.319 -7.919 7.894 1.00 93.62 83 ALA A O 1
ATOM 639 N N . VAL A 1 84 ? -11.998 -8.947 5.924 1.00 93.25 84 VAL A N 1
ATOM 640 C CA . VAL A 1 84 ? -12.696 -10.192 6.267 1.00 93.25 84 VAL A CA 1
ATOM 641 C C . VAL A 1 84 ? -11.652 -11.276 6.496 1.00 93.25 84 VAL A C 1
ATOM 643 O O . VAL A 1 84 ? -10.804 -11.512 5.644 1.00 93.25 84 VAL A O 1
ATOM 646 N N . ALA A 1 85 ? -11.688 -11.918 7.667 1.00 90.19 85 ALA A N 1
ATOM 647 C CA . ALA A 1 85 ? -10.707 -12.936 8.065 1.00 90.19 85 ALA A CA 1
ATOM 648 C C . ALA A 1 85 ? -9.233 -12.474 7.957 1.00 90.19 85 ALA A C 1
ATOM 650 O O . ALA A 1 85 ? -8.345 -13.272 7.676 1.00 90.19 85 ALA A O 1
ATOM 651 N N . GLY A 1 86 ? -8.973 -11.182 8.191 1.00 92.50 86 GLY A N 1
ATOM 652 C CA . GLY A 1 86 ? -7.630 -10.599 8.098 1.00 92.50 86 GLY A CA 1
ATOM 653 C C . GLY A 1 86 ? -7.206 -10.203 6.683 1.00 92.50 86 GLY A C 1
ATOM 654 O O . GLY A 1 86 ? -6.080 -9.757 6.516 1.00 92.50 86 GLY A O 1
ATOM 655 N N . VAL A 1 87 ? -8.084 -10.309 5.682 1.00 95.12 87 VAL A N 1
ATOM 656 C CA . VAL A 1 87 ? -7.792 -9.902 4.302 1.00 95.12 87 VAL A CA 1
ATOM 657 C C . VAL A 1 87 ? -8.633 -8.688 3.928 1.00 95.12 87 VAL A C 1
ATOM 659 O O . VAL A 1 87 ? -9.865 -8.732 3.976 1.00 95.12 87 VAL A O 1
ATOM 662 N N . ALA A 1 88 ? -7.972 -7.591 3.568 1.00 95.44 88 ALA A N 1
ATOM 663 C CA . ALA A 1 88 ? -8.621 -6.429 2.973 1.00 95.44 88 ALA A CA 1
ATOM 664 C C . ALA A 1 88 ? -8.674 -6.578 1.455 1.00 95.44 88 ALA A C 1
ATOM 666 O O . ALA A 1 88 ? -7.712 -7.044 0.857 1.00 95.44 88 ALA A O 1
ATOM 667 N N . THR A 1 89 ? -9.770 -6.150 0.832 1.00 95.81 89 THR A N 1
ATOM 668 C CA . THR A 1 89 ? -9.930 -6.171 -0.628 1.00 95.81 89 THR A CA 1
ATOM 669 C C . THR A 1 89 ? -9.974 -4.764 -1.194 1.00 95.81 89 THR A C 1
ATOM 671 O O . THR A 1 89 ? -10.480 -3.840 -0.548 1.00 95.81 89 THR A O 1
ATOM 674 N N . ARG A 1 90 ? -9.496 -4.616 -2.427 1.00 93.00 90 ARG A N 1
ATOM 675 C CA . ARG A 1 90 ? -9.457 -3.338 -3.135 1.00 93.00 90 ARG A CA 1
ATOM 676 C C . ARG A 1 90 ? -10.841 -2.650 -3.174 1.00 93.00 90 ARG A C 1
ATOM 678 O O . ARG A 1 90 ? -11.822 -3.303 -3.533 1.00 93.00 90 ARG A O 1
ATOM 685 N N . PRO A 1 91 ? -10.931 -1.353 -2.814 1.00 87.88 91 PRO A N 1
ATOM 686 C CA . PRO A 1 91 ? -12.192 -0.609 -2.720 1.00 87.88 91 PRO A CA 1
ATOM 687 C C . PRO A 1 91 ? -12.733 -0.055 -4.052 1.00 87.88 91 PRO A C 1
ATOM 689 O O . PRO A 1 91 ? -11.991 0.066 -5.058 1.00 87.88 91 PRO A O 1
#

Secondary structure (DSSP, 8-state):
-B-TT--B------TT-----HHHHHHHHHHHHHHH-TTHHHH-HHHHHHHHHHHHHHHHHSS-SSEEE--TT-HHHHHHTT-BTTEEE--

pLDDT: mean 86.94, std 11.98, range [51.53, 96.38]

Radius of gyration: 18.43 Å; chains: 1; bounding box: 45×31×44 Å